Protein AF-0000000074437113 (afdb_homodimer)

Nearest PDB structures (foldseek):
  7xzj-assembly1_7  TM=3.019E-01  e=2.512E+00  Chlamydomonas reinhardtii
  8kg6-assembly1_K  TM=2.712E-01  e=3.280E+00  Saccharomyces cerevisiae S288C
  6skl-assembly1_X  TM=2.547E-01  e=7.798E+00  Saccharomyces cerevisiae S288C
  7xzj-assembly1_7  TM=3.616E-01  e=2.749E+00  Chlamydomonas reinhardtii
  8kg6-assembly1_K  TM=2.781E-01  e=4.372E+00  Saccharomyces cerevisiae S288C

Sequence (178 aa):
MKKTKTLSVKYNDSDIPQIKIKKKSNLTFNLDNEKNIEIVGNRKGLKLLAKALLGVAGSERKDGFHIHL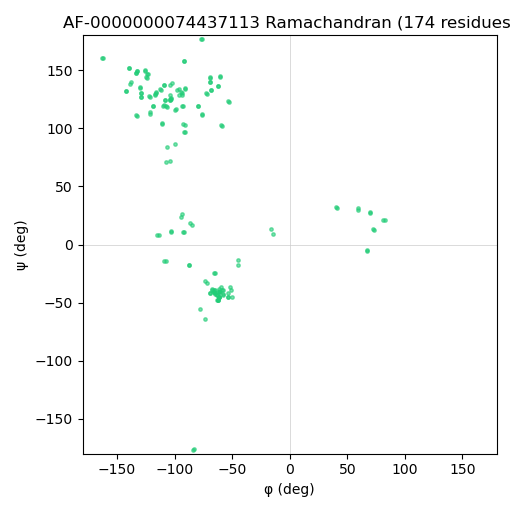DELYEINKENKTFQISKKEVMKKTKTLSVKYNDSDIPQIKIKKKSNLTFNLDNEKNIEIVGNRKGLKLLAKALLGVAGSERKDGFHIHLDELYEINKENKTFQISKKEV

InterPro domains:
  IPR029083 Immunity protein 32 [PF15566] (37-73)

Organism: NCBI:txid1349785

Secondary structure (DSSP, 8-state):
---EEEEEEEE-TTS-EE-PPPTT--EEEEEETTTEEEEEE-HHHHHHHHHHHHHHHH----S--EEEHHHH-TT-TT--EEEEEE---/---EEEEEEEE-TTS-EE-PPPTT--EEEEEETTTEEEEEE-HHHHHHHHHHHHHHHH----S--EEEGGGT-TT-TT--EEEEEE---

Structure (mmCIF, N/CA/C/O backbone):
data_AF-0000000074437113-model_v1
#
loop_
_entity.id
_entity.type
_entity.pdbx_description
1 polymer 'Uncharacterized protein'
#
loop_
_atom_site.group_PDB
_atom_site.id
_atom_site.type_symbol
_atom_site.label_atom_id
_atom_site.label_alt_id
_atom_site.label_comp_id
_atom_site.label_asym_id
_atom_site.label_entity_id
_atom_site.label_seq_id
_atom_site.pdbx_PDB_ins_code
_atom_site.Cartn_x
_atom_site.Cartn_y
_atom_site.Cartn_z
_atom_site.occupancy
_atom_site.B_iso_or_equiv
_atom_site.auth_seq_id
_atom_site.auth_comp_id
_atom_site.auth_asym_id
_atom_site.auth_atom_id
_atom_site.pdbx_PDB_model_num
ATOM 1 N N . MET A 1 1 ? -3.941 24.438 -8.18 1 48.47 1 MET A N 1
ATOM 2 C CA . MET A 1 1 ? -3.998 23.453 -9.258 1 48.47 1 MET A CA 1
ATOM 3 C C . MET A 1 1 ? -4.145 22.031 -8.703 1 48.47 1 MET A C 1
ATOM 5 O O . MET A 1 1 ? -3.635 21.734 -7.625 1 48.47 1 MET A O 1
ATOM 9 N N . LYS A 1 2 ? -5.207 21.281 -9.258 1 62.84 2 LYS A N 1
ATOM 10 C CA . LYS A 1 2 ? -5.621 19.984 -8.727 1 62.84 2 LYS A CA 1
ATOM 11 C C . LYS A 1 2 ? -4.473 18.984 -8.773 1 62.84 2 LYS A C 1
ATOM 13 O O . LYS A 1 2 ? -3.967 18.641 -9.844 1 62.84 2 LYS A O 1
ATOM 18 N N . LYS A 1 3 ? -3.807 18.703 -7.645 1 85.81 3 LYS A N 1
ATOM 19 C CA . LYS A 1 3 ? -2.631 17.844 -7.547 1 85.81 3 LYS A CA 1
ATOM 20 C C . LYS A 1 3 ? -3.02 16.359 -7.637 1 85.81 3 LYS A C 1
ATOM 22 O O . LYS A 1 3 ? -3.994 15.938 -7.012 1 85.81 3 LYS A O 1
ATOM 27 N N . THR A 1 4 ? -2.551 15.711 -8.844 1 93.62 4 THR A N 1
ATOM 28 C CA . THR A 1 4 ? -2.762 14.273 -8.969 1 93.62 4 THR A CA 1
ATOM 29 C C . THR A 1 4 ? -1.431 13.531 -8.938 1 93.62 4 THR A C 1
ATOM 31 O O . THR A 1 4 ? -0.451 13.969 -9.547 1 93.62 4 THR A O 1
ATOM 34 N N . LYS A 1 5 ? -1.346 12.477 -8.18 1 95.81 5 LYS A N 1
ATOM 35 C CA . LYS A 1 5 ? -0.207 11.57 -8.203 1 95.81 5 LYS A CA 1
ATOM 36 C C . LYS A 1 5 ? -0.587 10.227 -8.836 1 95.81 5 LYS A C 1
ATOM 38 O O . LYS A 1 5 ? -1.674 9.703 -8.586 1 95.81 5 LYS A O 1
ATOM 43 N N . THR A 1 6 ? 0.345 9.758 -9.688 1 96.94 6 THR A N 1
ATOM 44 C CA . THR A 1 6 ? 0.076 8.508 -10.391 1 96.94 6 THR A CA 1
ATOM 45 C C . THR A 1 6 ? 1.21 7.508 -10.172 1 96.94 6 THR A C 1
ATOM 47 O O . THR A 1 6 ? 2.35 7.902 -9.914 1 96.94 6 THR A O 1
ATOM 50 N N . LEU A 1 7 ? 0.742 6.25 -10.203 1 95.44 7 LEU A N 1
ATOM 51 C CA . LEU A 1 7 ? 1.682 5.137 -10.094 1 95.44 7 LEU A CA 1
ATOM 52 C C . LEU A 1 7 ? 1.326 4.031 -11.086 1 95.44 7 LEU A C 1
ATOM 54 O O . LEU A 1 7 ? 0.147 3.736 -11.297 1 95.44 7 LEU A O 1
ATOM 58 N N . SER A 1 8 ? 2.389 3.447 -11.688 1 96.56 8 SER A N 1
ATOM 59 C CA . SER A 1 8 ? 2.148 2.365 -12.641 1 96.56 8 SER A CA 1
ATOM 60 C C . SER A 1 8 ? 3.062 1.177 -12.367 1 96.56 8 SER A C 1
ATOM 62 O O . SER A 1 8 ? 4.176 1.345 -11.867 1 96.56 8 SER A O 1
ATOM 64 N N . VAL A 1 9 ? 2.514 0.032 -12.695 1 95.69 9 VAL A N 1
ATOM 65 C CA . VAL A 1 9 ? 3.293 -1.198 -12.594 1 95.69 9 VAL A CA 1
ATOM 66 C C . VAL A 1 9 ? 3.197 -1.979 -13.898 1 95.69 9 VAL A C 1
ATOM 68 O O . VAL A 1 9 ? 2.102 -2.191 -14.422 1 95.69 9 VAL A O 1
ATOM 71 N N . LYS A 1 10 ? 4.324 -2.279 -14.383 1 95.44 10 LYS A N 1
ATOM 72 C CA . LYS A 1 10 ? 4.379 -3.143 -15.562 1 95.44 10 LYS A CA 1
ATOM 73 C C . LYS A 1 10 ? 4.496 -4.609 -15.164 1 95.44 10 LYS A C 1
ATOM 75 O O . LYS A 1 10 ? 4.906 -4.926 -14.047 1 95.44 10 LYS A O 1
ATOM 80 N N . TYR A 1 11 ? 4.098 -5.484 -16.078 1 94.06 11 TYR A N 1
ATOM 81 C CA . TYR A 1 11 ? 4.191 -6.926 -15.852 1 94.06 11 TYR A CA 1
ATOM 82 C C . TYR A 1 11 ? 5.004 -7.598 -16.953 1 94.06 11 TYR A C 1
ATOM 84 O O . TYR A 1 11 ? 5.004 -7.141 -18.094 1 94.06 11 TYR A O 1
ATOM 92 N N . ASN A 1 12 ? 5.699 -8.633 -16.531 1 92.69 12 ASN A N 1
ATOM 93 C CA . ASN A 1 12 ? 6.367 -9.422 -17.562 1 92.69 12 ASN A CA 1
ATOM 94 C C . ASN A 1 12 ? 5.418 -10.438 -18.188 1 92.69 12 ASN A C 1
ATOM 96 O O . ASN A 1 12 ? 4.223 -10.445 -17.891 1 92.69 12 ASN A O 1
ATOM 100 N N . ASP A 1 13 ? 5.93 -11.227 -19.031 1 92.94 13 ASP A N 1
ATOM 101 C CA . ASP A 1 13 ? 5.098 -12.133 -19.812 1 92.94 13 ASP A CA 1
ATOM 102 C C . ASP A 1 13 ? 4.434 -13.18 -18.922 1 92.94 13 ASP A C 1
ATOM 104 O O . ASP A 1 13 ? 3.414 -13.766 -19.297 1 92.94 13 ASP A O 1
ATOM 108 N N . SER A 1 14 ? 5.008 -13.484 -17.766 1 91.06 14 SER A N 1
ATOM 109 C CA . SER A 1 14 ? 4.457 -14.461 -16.828 1 91.06 14 SER A CA 1
ATOM 110 C C . SER A 1 14 ? 3.543 -13.797 -15.805 1 91.06 14 SER A C 1
ATOM 112 O O . SER A 1 14 ? 3.211 -14.398 -14.773 1 91.06 14 SER A O 1
ATOM 114 N N . ASP A 1 15 ? 3.18 -12.492 -16.031 1 92.31 15 ASP A N 1
ATOM 115 C CA . ASP A 1 15 ? 2.252 -11.734 -15.195 1 92.31 15 ASP A CA 1
ATOM 116 C C . ASP A 1 15 ? 2.857 -11.43 -13.828 1 92.31 15 ASP A C 1
ATOM 118 O O . ASP A 1 15 ? 2.145 -11.383 -12.828 1 92.31 15 ASP A O 1
ATOM 122 N N . ILE A 1 16 ? 4.211 -11.352 -13.836 1 89.5 16 ILE A N 1
ATOM 123 C CA . ILE A 1 16 ? 4.918 -10.938 -12.633 1 89.5 16 ILE A CA 1
ATOM 124 C C . ILE A 1 16 ? 5.168 -9.43 -12.68 1 89.5 16 ILE A C 1
ATOM 126 O O . ILE A 1 16 ? 5.785 -8.922 -13.617 1 89.5 16 ILE A O 1
ATOM 130 N N . PRO A 1 17 ? 4.617 -8.727 -11.688 1 90.75 17 PRO A N 1
ATOM 131 C CA . PRO A 1 17 ? 4.824 -7.277 -11.695 1 90.75 17 PRO A CA 1
ATOM 132 C C . PRO A 1 17 ? 6.297 -6.891 -11.578 1 90.75 17 PRO A C 1
ATOM 134 O O . PRO A 1 17 ? 7.035 -7.496 -10.805 1 90.75 17 PRO A O 1
ATOM 137 N N . GLN A 1 18 ? 6.684 -5.953 -12.352 1 90.06 18 GLN A N 1
ATOM 138 C CA . GLN A 1 18 ? 8.047 -5.438 -12.328 1 90.06 18 GLN A CA 1
ATOM 139 C C . GLN A 1 18 ? 8.172 -4.246 -11.383 1 90.06 18 GLN A C 1
ATOM 141 O O . GLN A 1 18 ? 7.793 -3.127 -11.727 1 90.06 18 GLN A O 1
ATOM 146 N N . ILE A 1 19 ? 8.633 -4.582 -10.156 1 87.5 19 ILE A N 1
ATOM 147 C CA . ILE A 1 19 ? 8.789 -3.555 -9.133 1 87.5 19 ILE A CA 1
ATOM 148 C C . ILE A 1 19 ? 10.273 -3.299 -8.883 1 87.5 19 ILE A C 1
ATOM 150 O O . ILE A 1 19 ? 11.016 -4.219 -8.539 1 87.5 19 ILE A O 1
ATOM 154 N N . LYS A 1 20 ? 10.648 -2.131 -9.109 1 80 20 LYS A N 1
ATOM 155 C CA . LYS A 1 20 ? 12.047 -1.76 -8.906 1 80 20 LYS A CA 1
ATOM 156 C C . LYS A 1 20 ? 12.25 -1.136 -7.531 1 80 20 LYS A C 1
ATOM 158 O O . LYS A 1 20 ? 11.516 -0.233 -7.133 1 80 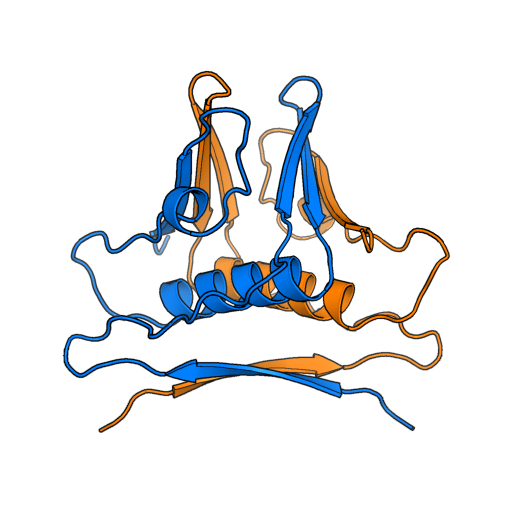20 LYS A O 1
ATOM 163 N N . ILE A 1 21 ? 13.172 -1.659 -6.91 1 75.44 21 ILE A N 1
ATOM 164 C CA . ILE A 1 21 ? 13.531 -1.098 -5.613 1 75.44 21 ILE A CA 1
ATOM 165 C C . ILE A 1 21 ? 14.219 0.252 -5.805 1 75.44 21 ILE A C 1
ATOM 167 O O . ILE A 1 21 ? 15.078 0.401 -6.676 1 75.44 21 ILE A O 1
ATOM 171 N N . LYS A 1 22 ? 13.695 1.165 -5.062 1 77.56 22 LYS A N 1
ATOM 172 C CA . LYS A 1 22 ? 14.328 2.479 -5.094 1 77.56 22 LYS A CA 1
ATOM 173 C C . LYS A 1 22 ? 15.305 2.645 -3.934 1 77.56 22 LYS A C 1
ATOM 175 O O . LYS A 1 22 ? 14.992 2.285 -2.795 1 77.56 22 LYS A O 1
ATOM 180 N N . LYS A 1 23 ? 16.453 3.148 -4.289 1 79.69 23 LYS A N 1
ATOM 181 C CA . LYS A 1 23 ? 17.438 3.408 -3.246 1 79.69 23 LYS A CA 1
ATOM 182 C C . LYS A 1 23 ? 16.906 4.406 -2.221 1 79.69 23 LYS A C 1
ATOM 184 O O . LYS A 1 23 ? 16.094 5.273 -2.553 1 79.69 23 LYS A O 1
ATOM 189 N N . LYS A 1 24 ? 17.234 4.27 -0.973 1 83.25 24 LYS A N 1
ATOM 190 C CA . LYS A 1 24 ? 16.906 5.168 0.13 1 83.25 24 LYS A CA 1
ATOM 191 C C . LYS A 1 24 ? 15.438 5.074 0.509 1 83.25 24 LYS A C 1
ATOM 193 O O . LYS A 1 24 ? 14.883 5.996 1.112 1 83.25 24 LYS A O 1
ATOM 198 N N . SER A 1 25 ? 14.797 4 -0.031 1 86.19 25 SER A N 1
ATOM 199 C CA . SER A 1 25 ? 13.445 3.725 0.447 1 86.19 25 SER A CA 1
ATOM 200 C C . SER A 1 25 ? 13.461 3.256 1.898 1 86.19 25 SER A C 1
ATOM 202 O O . SER A 1 25 ? 14.297 2.443 2.285 1 86.19 25 SER A O 1
ATOM 204 N N . ASN A 1 26 ? 12.57 3.873 2.609 1 83.38 26 ASN A N 1
ATOM 205 C CA . ASN A 1 26 ? 12.43 3.477 4.008 1 83.38 26 ASN A CA 1
ATOM 206 C C . ASN A 1 26 ? 10.977 3.18 4.363 1 83.38 26 ASN A C 1
ATOM 208 O O . ASN A 1 26 ? 10.078 3.943 4.004 1 83.38 26 ASN A O 1
ATOM 212 N N . LEU A 1 27 ? 10.734 2.027 4.992 1 84.94 27 LEU A N 1
ATOM 213 C CA . LEU A 1 27 ? 9.422 1.588 5.457 1 84.94 27 LEU A CA 1
ATOM 214 C C . LEU A 1 27 ? 9.531 0.863 6.793 1 84.94 27 LEU A C 1
ATOM 216 O O . LEU A 1 27 ? 10.406 0.009 6.969 1 84.94 27 LEU A O 1
ATOM 220 N N . THR A 1 28 ? 8.68 1.254 7.68 1 80.56 28 THR A N 1
ATOM 221 C CA . THR A 1 28 ? 8.617 0.59 8.977 1 80.56 28 THR A CA 1
ATOM 222 C C . THR A 1 28 ? 7.184 0.213 9.328 1 80.56 28 THR A C 1
ATOM 224 O O . THR A 1 28 ? 6.254 0.986 9.078 1 80.56 28 THR A O 1
ATOM 227 N N . PHE A 1 29 ? 7.043 -0.961 9.789 1 79.12 29 PHE A N 1
ATOM 228 C CA . PHE A 1 29 ? 5.758 -1.42 10.312 1 79.12 29 PHE A CA 1
ATOM 229 C C . PHE A 1 29 ? 5.789 -1.498 11.836 1 79.12 29 PHE A C 1
ATOM 231 O O . PHE A 1 29 ? 6.625 -2.201 12.406 1 79.12 29 PHE A O 1
ATOM 238 N N . ASN A 1 30 ? 4.941 -0.715 12.391 1 76.19 30 ASN A N 1
ATOM 239 C CA . ASN A 1 30 ? 4.848 -0.711 13.852 1 76.19 30 ASN A CA 1
ATOM 240 C C . ASN A 1 30 ? 3.561 -1.376 14.328 1 76.19 30 ASN A C 1
ATOM 242 O O . ASN A 1 30 ? 2.486 -1.131 13.781 1 76.19 30 ASN A O 1
ATOM 246 N N . LEU A 1 31 ? 3.779 -2.338 15.141 1 72 31 LEU A N 1
ATOM 247 C CA . LEU A 1 31 ? 2.641 -2.992 15.773 1 72 31 LEU A CA 1
ATOM 248 C C . LEU A 1 31 ? 2.594 -2.674 17.266 1 72 31 LEU A C 1
ATOM 250 O O . LEU A 1 31 ? 3.545 -2.965 18 1 72 31 LEU A O 1
ATOM 254 N N . ASP A 1 32 ? 1.634 -1.791 17.469 1 66.44 32 ASP A N 1
ATOM 255 C CA . ASP A 1 32 ? 1.422 -1.556 18.906 1 66.44 32 ASP A CA 1
ATOM 256 C C . ASP A 1 32 ? 0.315 -2.455 19.453 1 66.44 32 ASP A C 1
ATOM 258 O O . ASP A 1 32 ? -0.816 -2.422 18.953 1 66.44 32 ASP A O 1
ATOM 262 N N . ASN A 1 33 ? 0.575 -3.15 20.516 1 64.06 33 ASN A N 1
ATOM 263 C CA . ASN A 1 33 ? -0.298 -4.062 21.25 1 64.06 33 ASN A CA 1
ATOM 264 C C . ASN A 1 33 ? -1.132 -4.922 20.312 1 64.06 33 ASN A C 1
ATOM 266 O O . ASN A 1 33 ? -2.27 -5.273 20.625 1 64.06 33 ASN A O 1
ATOM 270 N N . GLU A 1 34 ? -0.733 -5.27 19.234 1 58.25 34 GLU A N 1
ATOM 271 C CA . GLU A 1 34 ? -1.341 -6.156 18.25 1 58.25 34 GLU A CA 1
ATOM 272 C C . GLU A 1 34 ? -2.6 -5.531 17.656 1 58.25 34 GLU A C 1
ATOM 274 O O . GLU A 1 34 ? -3.197 -6.09 16.734 1 58.25 34 GLU A O 1
ATOM 279 N N . LYS A 1 35 ? -3.07 -4.32 18.172 1 66.06 35 LYS A N 1
ATOM 280 C CA . LYS A 1 35 ? -4.34 -3.766 17.703 1 66.06 35 LYS A CA 1
ATOM 281 C C . LYS A 1 35 ? -4.113 -2.545 16.812 1 66.06 35 LYS A C 1
ATOM 283 O O . LYS A 1 35 ? -5.02 -2.119 16.094 1 66.06 35 LYS A O 1
ATOM 288 N N . ASN A 1 36 ? -2.854 -2.092 16.922 1 73.19 36 ASN A N 1
ATOM 289 C CA . ASN A 1 36 ? -2.549 -0.913 16.125 1 73.19 36 ASN A CA 1
ATOM 290 C C . ASN A 1 36 ? -1.4 -1.177 15.156 1 73.19 36 ASN A C 1
ATOM 292 O O . ASN A 1 36 ? -0.288 -1.502 15.578 1 73.19 36 ASN A O 1
ATOM 296 N N . ILE A 1 37 ? -1.745 -1.148 13.891 1 76.44 37 ILE A N 1
ATOM 297 C CA . ILE A 1 37 ? -0.731 -1.313 12.852 1 76.44 37 ILE A CA 1
ATOM 298 C C . ILE A 1 37 ? -0.426 0.038 12.211 1 76.44 37 ILE A C 1
ATOM 300 O O . ILE A 1 37 ? -1.339 0.756 11.797 1 76.44 37 ILE A O 1
ATOM 304 N N . GLU A 1 38 ? 0.8 0.349 12.258 1 82.38 38 GLU A N 1
ATOM 305 C CA . GLU A 1 38 ? 1.22 1.583 11.602 1 82.38 38 GLU A CA 1
ATOM 306 C C . GLU A 1 38 ? 2.285 1.309 10.547 1 82.38 38 GLU A C 1
ATOM 308 O O . GLU A 1 38 ? 3.279 0.631 10.82 1 82.38 38 GLU A O 1
ATOM 313 N N . ILE A 1 39 ? 1.998 1.818 9.352 1 84.56 39 ILE A N 1
ATOM 314 C CA . ILE A 1 39 ? 3.023 1.849 8.32 1 84.56 39 ILE A CA 1
ATOM 315 C C . ILE A 1 39 ? 3.656 3.236 8.258 1 84.56 39 ILE A C 1
ATOM 317 O O . ILE A 1 39 ? 2.961 4.234 8.047 1 84.56 39 ILE A O 1
ATOM 321 N N . VAL A 1 40 ? 4.953 3.246 8.562 1 85.75 40 VAL A N 1
ATOM 322 C CA . VAL A 1 40 ? 5.695 4.504 8.5 1 85.75 40 VAL A CA 1
ATOM 323 C C . VAL A 1 40 ? 6.777 4.41 7.426 1 85.75 40 VAL A C 1
ATOM 325 O O . VAL A 1 40 ? 7.504 3.414 7.355 1 85.75 40 VAL A O 1
ATOM 328 N N . GLY A 1 41 ? 6.824 5.41 6.57 1 88.44 41 GLY A N 1
ATOM 329 C CA . GLY A 1 41 ? 7.859 5.406 5.543 1 88.44 41 GLY A CA 1
ATOM 330 C C . GLY A 1 41 ? 8.078 6.766 4.914 1 88.44 41 GLY A C 1
ATOM 331 O O . GLY A 1 41 ? 7.27 7.68 5.098 1 88.44 41 GLY A O 1
ATOM 332 N N . ASN A 1 42 ? 9.297 6.902 4.27 1 89.62 42 ASN A N 1
ATOM 333 C CA . ASN A 1 42 ? 9.469 8.094 3.449 1 89.62 42 ASN A CA 1
ATOM 334 C C . ASN A 1 42 ? 8.734 7.973 2.117 1 89.62 42 ASN A C 1
ATOM 336 O O . ASN A 1 42 ? 8.125 6.941 1.836 1 89.62 42 ASN A O 1
ATOM 340 N N . ARG A 1 43 ? 8.797 9.016 1.379 1 92.75 43 ARG A N 1
ATOM 341 C CA . ARG A 1 43 ? 8.07 9.078 0.117 1 92.75 43 ARG A CA 1
ATOM 342 C C . ARG A 1 43 ? 8.406 7.883 -0.77 1 92.75 43 ARG A C 1
ATOM 344 O O . ARG A 1 43 ? 7.508 7.227 -1.301 1 92.75 43 ARG A O 1
ATOM 351 N N . LYS A 1 44 ? 9.672 7.59 -0.858 1 89.69 44 LYS A N 1
ATOM 352 C CA . LYS A 1 44 ? 10.133 6.512 -1.727 1 89.69 44 LYS A CA 1
ATOM 353 C C . LYS A 1 44 ? 9.625 5.156 -1.235 1 89.69 44 LYS A C 1
ATOM 355 O O . LYS A 1 44 ? 9.18 4.328 -2.031 1 89.69 44 LYS A O 1
ATOM 360 N N . GLY A 1 45 ? 9.656 4.969 0.062 1 89.56 45 GLY A N 1
ATOM 361 C CA . GLY A 1 45 ? 9.211 3.705 0.629 1 89.56 45 GLY A CA 1
ATOM 362 C C . GLY A 1 45 ? 7.715 3.488 0.505 1 89.56 45 GLY A C 1
ATOM 363 O O . GLY A 1 45 ? 7.266 2.389 0.168 1 89.56 45 GLY A O 1
ATOM 364 N N . LEU A 1 46 ? 6.988 4.504 0.742 1 91.44 46 LEU A N 1
ATOM 365 C CA . LEU A 1 46 ? 5.535 4.41 0.641 1 91.44 46 LEU A CA 1
ATOM 366 C C . LEU A 1 46 ? 5.105 4.148 -0.799 1 91.44 46 LEU A C 1
ATOM 368 O O . LEU A 1 46 ? 4.207 3.344 -1.048 1 91.44 46 LEU A O 1
ATOM 372 N N . LYS A 1 47 ? 5.758 4.762 -1.732 1 93 47 LYS A N 1
ATOM 373 C CA . LYS A 1 47 ? 5.445 4.547 -3.143 1 93 47 LYS A CA 1
ATOM 374 C C . LYS A 1 47 ? 5.805 3.131 -3.576 1 93 47 LYS A C 1
ATOM 376 O O . LYS A 1 47 ? 5.098 2.521 -4.379 1 93 47 LYS A O 1
ATOM 381 N N . LEU A 1 48 ? 6.863 2.756 -3.057 1 90.44 48 LEU A N 1
ATOM 382 C CA . LEU A 1 48 ? 7.289 1.401 -3.395 1 90.44 48 LEU A CA 1
ATOM 383 C C . LEU A 1 48 ? 6.262 0.378 -2.914 1 90.44 48 LEU A C 1
ATOM 385 O O . LEU A 1 48 ? 5.902 -0.539 -3.656 1 90.44 48 LEU A O 1
ATOM 389 N N . LEU A 1 49 ? 5.82 0.488 -1.687 1 90.25 49 LEU A N 1
ATOM 390 C CA . LEU A 1 49 ? 4.805 -0.421 -1.171 1 90.25 49 LEU A CA 1
ATOM 391 C C . LEU A 1 49 ? 3.512 -0.301 -1.972 1 90.25 49 LEU A C 1
ATOM 393 O O . LEU A 1 49 ? 2.865 -1.308 -2.268 1 90.25 49 LEU A O 1
ATOM 397 N N . ALA A 1 50 ? 3.178 0.86 -2.289 1 93.69 50 ALA A N 1
ATOM 398 C CA . ALA A 1 50 ? 1.989 1.07 -3.111 1 93.69 50 ALA A CA 1
ATOM 399 C C . ALA A 1 50 ? 2.105 0.329 -4.441 1 93.69 50 ALA A C 1
ATOM 401 O O . ALA A 1 50 ? 1.152 -0.314 -4.887 1 93.69 50 ALA A O 1
ATOM 402 N N . LYS A 1 51 ? 3.232 0.41 -5.008 1 92.94 51 LYS A N 1
ATOM 403 C CA . LYS A 1 51 ? 3.467 -0.269 -6.281 1 92.94 51 LYS A CA 1
ATOM 404 C C . LYS A 1 51 ? 3.348 -1.782 -6.125 1 92.94 51 LYS A C 1
ATOM 406 O O . LYS A 1 51 ? 2.76 -2.453 -6.977 1 92.94 51 LYS A O 1
ATOM 411 N N . ALA A 1 52 ? 3.912 -2.234 -5.09 1 91.56 52 ALA A N 1
ATOM 412 C CA . ALA A 1 52 ? 3.846 -3.672 -4.84 1 91.56 52 ALA A CA 1
ATOM 413 C C . ALA A 1 52 ? 2.402 -4.137 -4.672 1 91.56 52 ALA A C 1
ATOM 415 O O . ALA A 1 52 ? 1.997 -5.148 -5.25 1 91.56 52 ALA A O 1
ATOM 416 N N . LEU A 1 53 ? 1.683 -3.396 -3.92 1 93.06 53 LEU A N 1
ATOM 417 C CA . LEU A 1 53 ? 0.279 -3.719 -3.688 1 93.06 53 LEU A CA 1
ATOM 418 C C . LEU A 1 53 ? -0.508 -3.688 -4.992 1 93.06 53 LEU A C 1
ATOM 420 O O . LEU A 1 53 ? -1.299 -4.594 -5.27 1 93.06 53 LEU A O 1
ATOM 424 N N . LEU A 1 54 ? -0.304 -2.684 -5.793 1 95.69 54 LEU A N 1
ATOM 425 C CA . LEU A 1 54 ? -0.963 -2.572 -7.09 1 95.69 54 LEU A CA 1
ATOM 426 C C . LEU A 1 54 ? -0.596 -3.748 -7.992 1 95.69 54 LEU A C 1
ATOM 428 O O . LEU A 1 54 ? -1.451 -4.285 -8.695 1 95.69 54 LEU A O 1
ATOM 432 N N . GLY A 1 55 ? 0.626 -4.066 -7.91 1 94.25 55 GLY A N 1
ATOM 433 C CA . GLY A 1 55 ? 1.095 -5.188 -8.711 1 94.25 55 GLY A CA 1
ATOM 434 C C . GLY A 1 55 ? 0.429 -6.5 -8.352 1 94.25 55 GLY A C 1
ATOM 435 O O . GLY A 1 55 ? -0.006 -7.242 -9.234 1 94.25 55 GLY A O 1
ATOM 436 N N . VAL A 1 56 ? 0.388 -6.754 -7.102 1 93.62 56 VAL A N 1
ATOM 437 C CA . VAL A 1 56 ? -0.25 -7.988 -6.656 1 93.62 56 VAL A CA 1
ATOM 438 C C . VAL A 1 56 ? -1.739 -7.949 -6.988 1 93.62 56 VAL A C 1
ATOM 440 O O . VAL A 1 56 ? -2.303 -8.945 -7.457 1 93.62 56 VAL A O 1
ATOM 443 N N . ALA A 1 57 ? -2.344 -6.875 -6.777 1 94.38 57 ALA A N 1
ATOM 444 C CA . ALA A 1 57 ? -3.764 -6.703 -7.07 1 94.38 57 ALA A CA 1
ATOM 445 C C . ALA A 1 57 ? -4.059 -6.969 -8.547 1 94.38 57 ALA A C 1
ATOM 447 O O . ALA A 1 57 ? -5.082 -7.566 -8.883 1 94.38 57 ALA A O 1
ATOM 448 N N . GLY A 1 58 ? -3.207 -6.543 -9.391 1 94.44 58 GLY A N 1
ATOM 449 C CA . GLY A 1 58 ? -3.459 -6.574 -10.82 1 94.44 58 GLY A CA 1
ATOM 450 C C . GLY A 1 58 ? -3.051 -7.887 -11.469 1 94.44 58 GLY A C 1
ATOM 451 O O . GLY A 1 58 ? -3.42 -8.164 -12.617 1 94.44 58 GLY A O 1
ATOM 452 N N . SER A 1 59 ? -2.252 -8.609 -10.766 1 93.19 59 SER A N 1
ATOM 453 C CA . SER A 1 59 ? -1.798 -9.875 -11.328 1 93.19 59 SER A CA 1
ATOM 454 C C . SER A 1 59 ? -2.939 -10.883 -11.414 1 93.19 59 SER A C 1
ATOM 456 O O . SER A 1 59 ? -3.773 -10.961 -10.508 1 93.19 59 SER A O 1
ATOM 458 N N . GLU A 1 60 ? -2.963 -11.656 -12.391 1 91.88 60 GLU A N 1
ATOM 459 C CA . GLU A 1 60 ? -3.965 -12.703 -12.562 1 91.88 60 GLU A CA 1
ATOM 460 C C . GLU A 1 60 ? -3.393 -14.078 -12.219 1 91.88 60 GLU A C 1
ATOM 462 O O . GLU A 1 60 ? -4.035 -15.102 -12.453 1 91.88 60 GLU A O 1
ATOM 467 N N . ARG A 1 61 ? -2.236 -14 -11.648 1 86.5 61 ARG A N 1
ATOM 468 C CA . ARG A 1 61 ? -1.597 -15.25 -11.25 1 86.5 61 ARG A CA 1
ATOM 469 C C . ARG A 1 61 ? -2.346 -15.906 -10.094 1 86.5 61 ARG A C 1
ATOM 471 O O . ARG A 1 61 ? -2.799 -15.219 -9.172 1 86.5 61 ARG A O 1
ATOM 478 N N . LYS A 1 62 ? -2.445 -17.188 -10.203 1 78.38 62 LYS A N 1
ATOM 479 C CA . LYS A 1 62 ? -3.148 -17.953 -9.18 1 78.38 62 LYS A CA 1
ATOM 480 C C . LYS A 1 62 ? -2.193 -18.875 -8.422 1 78.38 62 LYS A C 1
ATOM 482 O O . LYS A 1 62 ? -2.631 -19.734 -7.656 1 78.38 62 LYS A O 1
ATOM 487 N N . ASP A 1 63 ? -0.866 -18.719 -8.68 1 76.88 63 ASP A N 1
ATOM 488 C CA . ASP A 1 63 ? 0.103 -19.641 -8.086 1 76.88 63 ASP A CA 1
ATOM 489 C C . ASP A 1 63 ? 0.53 -19.172 -6.699 1 76.88 63 ASP A C 1
ATOM 491 O O . ASP A 1 63 ? 1.599 -19.547 -6.211 1 76.88 63 ASP A O 1
ATOM 495 N N . GLY A 1 64 ? -0.207 -18.328 -6.102 1 66.75 64 GLY A N 1
ATOM 496 C CA . GLY A 1 64 ? 0.15 -17.844 -4.777 1 66.75 64 GLY A CA 1
ATOM 497 C C . GLY A 1 64 ? 1.191 -16.75 -4.809 1 66.75 64 GLY A C 1
ATOM 498 O O . GLY A 1 64 ? 1.867 -16.484 -3.809 1 66.75 64 GLY A O 1
ATOM 499 N N . PHE A 1 65 ? 1.295 -16.125 -5.902 1 68 65 PHE A N 1
ATOM 500 C CA . PHE A 1 65 ? 2.279 -15.055 -6.062 1 68 65 PHE A CA 1
ATOM 501 C C . PHE A 1 65 ? 2.139 -14.016 -4.953 1 68 65 PHE A C 1
ATOM 503 O O . PHE A 1 65 ? 1.023 -13.656 -4.566 1 68 65 PHE A O 1
ATOM 510 N N . HIS A 1 66 ? 3.256 -13.812 -4.234 1 74.62 66 HIS A N 1
ATOM 511 C CA . HIS A 1 66 ? 3.322 -12.812 -3.174 1 74.62 66 HIS A CA 1
ATOM 512 C C . HIS A 1 66 ? 4.652 -12.07 -3.201 1 74.62 66 HIS A C 1
ATOM 514 O O . HIS A 1 66 ? 5.594 -12.5 -3.869 1 74.62 66 HIS A O 1
ATOM 520 N N . ILE A 1 67 ? 4.699 -10.906 -2.783 1 70.69 67 ILE A N 1
ATOM 521 C CA . ILE A 1 67 ? 5.926 -10.109 -2.727 1 70.69 67 ILE A CA 1
ATOM 522 C C . ILE A 1 67 ? 6.434 -10.047 -1.288 1 70.69 67 ILE A C 1
ATOM 524 O O . ILE A 1 67 ? 5.652 -9.82 -0.358 1 70.69 67 ILE A O 1
ATOM 528 N N . HIS A 1 68 ? 7.762 -10.453 -1.192 1 70.62 68 HIS A N 1
ATOM 529 C CA . HIS A 1 68 ? 8.469 -10.281 0.073 1 70.62 68 HIS A CA 1
ATOM 530 C C . HIS A 1 68 ? 9.188 -8.938 0.127 1 70.62 68 HIS A C 1
ATOM 532 O O . HIS A 1 68 ? 10.242 -8.766 -0.492 1 70.62 68 HIS A O 1
ATOM 538 N N . LEU A 1 69 ? 8.633 -7.953 0.844 1 63.19 69 LEU A N 1
ATOM 539 C CA . LEU A 1 69 ? 9.18 -6.602 0.902 1 63.19 69 LEU A CA 1
ATOM 540 C C . LEU A 1 69 ? 10.469 -6.574 1.716 1 63.19 69 LEU A C 1
ATOM 542 O O . LEU A 1 69 ? 11.336 -5.719 1.491 1 63.19 69 LEU A O 1
ATOM 546 N N . ASP A 1 70 ? 10.562 -7.453 2.773 1 60.72 70 ASP A N 1
ATOM 547 C CA . ASP A 1 70 ? 11.789 -7.484 3.568 1 60.72 70 ASP A CA 1
ATOM 548 C C . ASP A 1 70 ? 13.016 -7.676 2.68 1 60.72 70 ASP A C 1
ATOM 550 O O . ASP A 1 70 ? 14.117 -7.258 3.035 1 60.72 70 ASP A O 1
ATOM 554 N N . GLU A 1 71 ? 12.836 -8.531 1.77 1 57.81 71 GLU A N 1
ATOM 555 C CA . GLU A 1 71 ? 13.961 -8.672 0.847 1 57.81 71 GLU A CA 1
ATOM 556 C C . GLU A 1 71 ? 14.258 -7.355 0.136 1 57.81 71 GLU A C 1
ATOM 558 O O . GLU A 1 71 ? 15.383 -7.125 -0.306 1 57.81 71 GLU A O 1
ATOM 563 N N . LEU A 1 72 ? 13.32 -6.836 -0.071 1 49.94 72 LEU A N 1
ATOM 564 C CA . LEU A 1 72 ? 13.531 -5.574 -0.771 1 49.94 72 LEU A CA 1
ATOM 565 C C . LEU A 1 72 ? 13.992 -4.488 0.195 1 49.94 72 LEU A C 1
ATOM 567 O O . LEU A 1 72 ? 14.867 -3.68 -0.145 1 49.94 72 LEU A O 1
ATOM 571 N N . TYR A 1 73 ? 13.227 -4.285 1.2 1 48.81 73 TYR A N 1
ATOM 572 C CA . TYR A 1 73 ? 13.438 -3.033 1.915 1 48.81 73 TYR A CA 1
ATOM 573 C C . TYR A 1 73 ? 14.117 -3.281 3.256 1 48.81 73 TYR A C 1
ATOM 575 O O . TYR A 1 73 ? 13.852 -4.285 3.92 1 48.81 73 TYR A O 1
ATOM 583 N N . GLU A 1 74 ? 15.461 -3.383 3.156 1 50.56 74 GLU A N 1
ATOM 584 C CA . GLU A 1 74 ? 16.047 -3.299 4.488 1 50.56 74 GLU A CA 1
ATOM 585 C C . GLU A 1 74 ? 15.047 -2.773 5.508 1 50.56 74 GLU A C 1
ATOM 587 O O . GLU A 1 74 ? 15.398 -1.983 6.387 1 50.56 74 GLU A O 1
ATOM 592 N N . ILE A 1 75 ? 13.891 -2.695 5.02 1 47.47 75 ILE A N 1
ATOM 593 C CA . ILE A 1 75 ? 12.828 -2.082 5.812 1 47.47 75 ILE A CA 1
ATOM 594 C C . ILE A 1 75 ? 12.781 -2.734 7.195 1 47.47 75 ILE A C 1
ATOM 596 O O . ILE A 1 75 ? 12.32 -2.119 8.156 1 47.47 75 ILE A O 1
ATOM 600 N N . ASN A 1 76 ? 13.039 -4.051 7.199 1 49.91 76 ASN A N 1
ATOM 601 C CA . ASN A 1 76 ? 12.875 -4.691 8.5 1 49.91 76 ASN A CA 1
ATOM 602 C C . ASN A 1 76 ? 14.219 -5.055 9.125 1 49.91 76 ASN A C 1
ATOM 604 O O . ASN A 1 76 ? 14.898 -5.969 8.656 1 49.91 76 ASN A O 1
ATOM 608 N N . LYS A 1 77 ? 14.812 -3.957 9.5 1 50.25 77 LYS A N 1
ATOM 609 C CA . LYS A 1 77 ? 15.953 -4.277 10.367 1 50.25 77 LYS A CA 1
ATOM 610 C C . LYS A 1 77 ? 15.57 -5.332 11.398 1 50.25 77 LYS A C 1
ATOM 612 O O . LYS A 1 77 ? 16.438 -5.855 12.109 1 50.25 77 LYS A O 1
ATOM 617 N N . GLU A 1 78 ? 14.359 -5.457 11.547 1 52.47 78 GLU A N 1
ATOM 618 C CA . GLU A 1 78 ? 13.969 -6.258 12.703 1 52.47 78 GLU A CA 1
ATOM 619 C C . GLU A 1 78 ? 13.75 -7.715 12.312 1 52.47 78 GLU A C 1
ATOM 621 O O . GLU A 1 78 ? 13.148 -8.484 13.07 1 52.47 78 GLU A O 1
ATOM 626 N N . ASN A 1 79 ? 14.484 -8.148 11.18 1 59.09 79 ASN A N 1
ATOM 627 C CA . ASN A 1 79 ? 14.312 -9.562 10.852 1 59.09 79 ASN A CA 1
ATOM 628 C C . ASN A 1 79 ? 12.852 -9.898 10.578 1 59.09 79 ASN A C 1
ATOM 630 O O . ASN A 1 79 ? 12.336 -10.898 11.086 1 59.09 79 ASN A O 1
ATOM 634 N N . LYS A 1 80 ? 12.117 -8.992 10.094 1 63.19 80 LYS A N 1
ATOM 635 C CA . LYS A 1 80 ? 10.719 -9.297 9.82 1 63.19 80 LYS A CA 1
ATOM 636 C C . LYS A 1 80 ? 10.477 -9.508 8.328 1 63.19 80 LYS A C 1
ATOM 638 O O . LYS A 1 80 ? 11.203 -8.969 7.496 1 63.19 80 LYS A O 1
ATOM 643 N N . THR A 1 81 ? 9.656 -10.586 8.109 1 70.44 81 THR A N 1
ATOM 644 C CA . THR A 1 81 ? 9.227 -10.82 6.738 1 70.44 81 THR A CA 1
ATOM 645 C C . THR A 1 81 ? 7.906 -10.109 6.449 1 70.44 81 THR A C 1
ATOM 647 O O . THR A 1 81 ? 7.039 -10.031 7.32 1 70.44 81 THR A O 1
ATOM 650 N N . PHE A 1 82 ? 7.824 -9.422 5.297 1 75.31 82 PHE A N 1
ATOM 651 C CA . PHE A 1 82 ? 6.609 -8.742 4.859 1 75.31 82 PHE A CA 1
ATOM 652 C C . PHE A 1 82 ? 6.117 -9.312 3.535 1 75.31 82 PHE A C 1
ATOM 654 O O . PHE A 1 82 ? 6.844 -9.305 2.539 1 75.31 82 PHE A O 1
ATOM 661 N N . GLN A 1 83 ? 4.902 -9.844 3.629 1 85 83 GLN A N 1
ATOM 662 C CA . GLN A 1 83 ? 4.348 -10.477 2.436 1 85 83 GLN A CA 1
ATOM 663 C C . GLN A 1 83 ? 2.994 -9.867 2.07 1 85 83 GLN A C 1
ATOM 665 O O . GLN A 1 83 ? 2.201 -9.531 2.951 1 85 83 GLN A O 1
ATOM 670 N N . ILE A 1 84 ? 2.727 -9.742 0.739 1 89.38 84 ILE A N 1
ATOM 671 C CA . ILE A 1 84 ? 1.434 -9.312 0.211 1 89.38 84 ILE A CA 1
ATOM 672 C C . ILE A 1 84 ? 0.825 -10.438 -0.623 1 89.38 84 ILE A C 1
ATOM 674 O O . ILE A 1 84 ? 1.497 -11.023 -1.477 1 89.38 84 ILE A O 1
ATOM 678 N N . SER A 1 85 ? -0.388 -10.781 -0.351 1 89.56 85 SER A N 1
ATOM 679 C CA . SER A 1 85 ? -1.082 -11.82 -1.109 1 89.56 85 SER A CA 1
ATOM 680 C C . SER A 1 85 ? -2.492 -11.375 -1.486 1 89.56 85 SER A C 1
ATOM 682 O O . SER A 1 85 ? -3.143 -10.648 -0.734 1 89.56 85 SER A O 1
ATOM 684 N N . LYS A 1 86 ? -2.877 -11.859 -2.605 1 91.69 86 LYS A N 1
ATOM 685 C CA . LYS A 1 86 ? -4.223 -11.594 -3.096 1 91.69 86 LYS A CA 1
ATOM 686 C C . LYS A 1 86 ? -5.133 -12.797 -2.898 1 91.69 86 LYS A C 1
ATOM 688 O O . LYS A 1 86 ? -4.773 -13.922 -3.262 1 91.69 86 LYS A O 1
ATOM 693 N N . LYS A 1 87 ? -6.219 -12.555 -2.238 1 87.5 87 LYS A N 1
ATOM 694 C CA . LYS A 1 87 ? -7.246 -13.57 -2.043 1 87.5 87 LYS A CA 1
ATOM 695 C C . LYS A 1 87 ? -8.633 -13.023 -2.35 1 87.5 87 LYS A C 1
ATOM 697 O O . LYS A 1 87 ? -9.141 -12.156 -1.628 1 87.5 87 LYS A O 1
ATOM 702 N N . GLU A 1 88 ? -9.258 -13.523 -3.486 1 87.44 88 GLU A N 1
ATOM 703 C CA . GLU A 1 88 ? -10.594 -13.078 -3.854 1 87.44 88 GLU A CA 1
ATOM 704 C C . GLU A 1 88 ? -11.656 -13.789 -3.025 1 87.44 88 GLU A C 1
ATOM 706 O O . GLU A 1 88 ? -11.531 -14.984 -2.732 1 87.44 88 GLU A O 1
ATOM 711 N N . VAL A 1 89 ? -12.445 -12.93 -2.256 1 69.62 89 VAL A N 1
ATOM 712 C CA . VAL A 1 89 ? -13.539 -13.531 -1.504 1 69.62 89 VAL A CA 1
ATOM 713 C C . VAL A 1 89 ? -14.781 -13.633 -2.387 1 69.62 89 VAL A C 1
ATOM 715 O O . VAL A 1 89 ? -14.969 -12.828 -3.301 1 69.62 89 VAL A O 1
ATOM 718 N N . MET B 1 1 ? 0.733 -9.094 -24.734 1 48.5 1 MET B N 1
ATOM 719 C CA . MET B 1 1 ? 0.688 -7.637 -24.656 1 48.5 1 MET B CA 1
ATOM 720 C C . MET B 1 1 ? 1.062 -7.156 -23.25 1 48.5 1 MET B C 1
ATOM 722 O O . MET B 1 1 ? 0.768 -7.828 -22.266 1 48.5 1 MET B O 1
ATOM 726 N N . LYS B 1 2 ? 2.066 -6.164 -23.219 1 62.84 2 LYS B N 1
ATOM 727 C CA . LYS B 1 2 ? 2.688 -5.711 -21.969 1 62.84 2 LYS B CA 1
ATOM 728 C C . LYS B 1 2 ? 1.646 -5.148 -21.016 1 62.84 2 LYS B C 1
ATOM 730 O O . LYS B 1 2 ? 0.989 -4.152 -21.312 1 62.84 2 LYS B O 1
ATOM 735 N N . LYS B 1 3 ? 1.217 -5.883 -19.984 1 85.62 3 LYS B N 1
ATOM 736 C CA . LYS B 1 3 ? 0.159 -5.52 -19.047 1 85.62 3 LYS B CA 1
ATOM 737 C C . LYS B 1 3 ? 0.652 -4.488 -18.031 1 85.62 3 LYS B C 1
ATOM 739 O O . LYS B 1 3 ? 1.754 -4.617 -17.5 1 85.62 3 LYS B O 1
ATOM 744 N N . THR B 1 4 ? 0.042 -3.191 -18.188 1 93.56 4 THR B N 1
ATOM 745 C CA . THR B 1 4 ? 0.35 -2.172 -17.203 1 93.56 4 THR B CA 1
ATOM 746 C C . THR B 1 4 ? -0.885 -1.839 -16.359 1 93.56 4 THR B C 1
ATOM 748 O O . THR B 1 4 ? -1.992 -1.739 -16.906 1 93.56 4 THR B O 1
ATOM 751 N N . LYS B 1 5 ? -0.74 -1.773 -15.07 1 95.75 5 LYS B N 1
ATOM 752 C CA . LYS B 1 5 ? -1.782 -1.277 -14.18 1 95.75 5 LYS B CA 1
ATOM 753 C C . LYS B 1 5 ? -1.407 0.084 -13.602 1 95.75 5 LYS B C 1
ATOM 755 O O . LYS B 1 5 ? -0.251 0.313 -13.234 1 95.75 5 LYS B O 1
ATOM 760 N N . THR B 1 6 ? -2.436 0.962 -13.586 1 97 6 THR B N 1
ATOM 761 C CA . THR B 1 6 ? -2.193 2.314 -13.094 1 97 6 THR B CA 1
ATOM 762 C C . THR B 1 6 ? -3.172 2.67 -11.984 1 97 6 THR B C 1
ATOM 764 O O . THR B 1 6 ? -4.273 2.117 -11.914 1 97 6 THR B O 1
ATOM 767 N N . LEU B 1 7 ? -2.621 3.533 -11.133 1 95.5 7 LEU B N 1
ATOM 768 C CA . LEU B 1 7 ? -3.414 4.066 -10.023 1 95.5 7 LEU B CA 1
ATOM 769 C C . LEU B 1 7 ? -3.152 5.555 -9.836 1 95.5 7 LEU B C 1
ATOM 771 O O . LEU B 1 7 ? -2.008 6.004 -9.93 1 95.5 7 LEU B O 1
ATOM 775 N N . SER B 1 8 ? -4.258 6.301 -9.578 1 96.56 8 SER B N 1
ATOM 776 C CA . SER B 1 8 ? -4.098 7.738 -9.367 1 96.56 8 SER B CA 1
ATOM 777 C C . SER B 1 8 ? -4.852 8.203 -8.125 1 96.56 8 SER B C 1
ATOM 779 O O . SER B 1 8 ? -5.863 7.605 -7.746 1 96.56 8 SER B O 1
ATOM 781 N N . VAL B 1 9 ? -4.273 9.227 -7.539 1 95.69 9 VAL B N 1
ATOM 782 C CA . VAL B 1 9 ? -4.918 9.859 -6.391 1 95.69 9 VAL B CA 1
ATOM 783 C C . VAL B 1 9 ? -4.988 11.367 -6.602 1 95.69 9 VAL B C 1
ATOM 785 O O . VAL B 1 9 ? -3.984 12 -6.945 1 95.69 9 VAL B O 1
ATOM 788 N N . LYS B 1 10 ? -6.145 11.844 -6.465 1 95.5 10 LYS B N 1
ATOM 789 C CA . LYS B 1 10 ? -6.328 13.297 -6.504 1 95.5 10 LYS B CA 1
ATOM 790 C C . LYS B 1 10 ? -6.254 13.898 -5.105 1 95.5 10 LYS B C 1
ATOM 792 O O . LYS B 1 10 ? -6.438 13.195 -4.109 1 95.5 10 LYS B O 1
ATOM 797 N N . TYR B 1 11 ? -5.949 15.18 -5.047 1 94.38 11 TYR B N 1
ATOM 798 C CA . TYR B 1 11 ? -5.879 15.906 -3.781 1 94.38 11 TYR B CA 1
ATOM 799 C C . TYR B 1 11 ? -6.812 17.109 -3.789 1 94.38 11 TYR B C 1
ATOM 801 O O . TYR B 1 11 ? -7.055 17.703 -4.836 1 94.38 11 TYR B O 1
ATOM 809 N N . ASN B 1 12 ? -7.32 17.375 -2.607 1 92.94 12 ASN B N 1
ATOM 810 C CA . ASN B 1 12 ? -8.094 18.609 -2.502 1 92.94 12 ASN B CA 1
ATOM 811 C C . ASN B 1 12 ? -7.188 19.812 -2.27 1 92.94 12 ASN B C 1
ATOM 813 O O . ASN B 1 12 ? -5.961 19.688 -2.291 1 92.94 12 ASN B O 1
ATOM 817 N N . ASP B 1 13 ? -7.781 20.906 -2.098 1 93.12 13 ASP B N 1
ATOM 818 C CA . ASP B 1 13 ? -7.027 22.156 -2.018 1 93.12 13 ASP B CA 1
ATOM 819 C C . ASP B 1 13 ? -6.129 22.172 -0.785 1 93.12 13 ASP B C 1
ATOM 821 O O . ASP B 1 13 ? -5.141 22.906 -0.744 1 93.12 13 ASP B O 1
ATOM 825 N N . SER B 1 14 ? -6.461 21.406 0.253 1 91.44 14 SER B N 1
ATOM 826 C CA . SER B 1 14 ? -5.672 21.344 1.479 1 91.44 14 SER B CA 1
ATOM 827 C C . SER B 1 14 ? -4.652 20.219 1.426 1 91.44 14 SER B C 1
ATOM 829 O O . SER B 1 14 ? -4.09 19.828 2.453 1 91.44 14 SER B O 1
ATOM 831 N N . ASP B 1 15 ? -4.449 19.609 0.228 1 92.69 15 ASP B N 1
ATOM 832 C CA . ASP B 1 15 ? -3.455 18.562 -0.026 1 92.69 15 ASP B CA 1
ATOM 833 C C . ASP B 1 15 ? -3.832 17.266 0.677 1 92.69 15 ASP B C 1
ATOM 835 O O . ASP B 1 15 ? -2.957 16.516 1.123 1 92.69 15 ASP B O 1
ATOM 839 N N . ILE B 1 16 ? -5.164 17.125 0.863 1 89.81 16 ILE B N 1
ATOM 840 C CA . ILE B 1 16 ? -5.68 15.875 1.399 1 89.81 16 ILE B CA 1
ATOM 841 C C . ILE B 1 16 ? -6.059 14.938 0.252 1 89.81 16 ILE B C 1
ATOM 843 O O . ILE B 1 16 ? -6.875 15.289 -0.6 1 89.81 16 ILE B O 1
ATOM 847 N N . PRO B 1 17 ? -5.402 13.781 0.216 1 91 17 PRO B N 1
ATOM 848 C CA . PRO B 1 17 ? -5.727 12.859 -0.874 1 91 17 PRO B CA 1
ATOM 849 C C . PRO B 1 17 ? -7.18 12.391 -0.837 1 91 17 PRO B C 1
ATOM 851 O O . PRO B 1 17 ? -7.711 12.094 0.237 1 91 17 PRO B O 1
ATOM 854 N N . GLN B 1 18 ? -7.789 12.375 -1.963 1 90.19 18 GLN B N 1
ATOM 855 C CA . GLN B 1 18 ? -9.164 11.914 -2.102 1 90.19 18 GLN B CA 1
ATOM 856 C C . GLN B 1 18 ? -9.219 10.422 -2.418 1 90.19 18 GLN B C 1
ATOM 858 O O . GLN B 1 18 ? -9 10.016 -3.562 1 90.19 18 GLN B O 1
ATOM 863 N N . ILE B 1 19 ? -9.43 9.641 -1.333 1 87.75 19 ILE B N 1
ATOM 864 C CA . ILE B 1 19 ? -9.484 8.195 -1.47 1 87.75 19 ILE B CA 1
ATOM 865 C C . ILE B 1 19 ? -10.914 7.711 -1.235 1 87.75 19 ILE B C 1
ATOM 867 O O . ILE B 1 19 ? -11.492 7.949 -0.172 1 87.75 19 ILE B O 1
ATOM 871 N N . LYS B 1 20 ? -11.438 7.133 -2.195 1 80.06 20 LYS B N 1
ATOM 872 C CA . LYS B 1 20 ? -12.805 6.629 -2.096 1 80.06 20 LYS B CA 1
ATOM 873 C C . LYS B 1 20 ? -12.82 5.156 -1.694 1 80.06 20 LYS B C 1
ATOM 875 O O . LYS B 1 20 ? -12.094 4.34 -2.273 1 80.06 20 LYS B O 1
ATOM 880 N N . ILE B 1 21 ? -13.594 4.941 -0.763 1 75.12 21 ILE B N 1
ATOM 881 C CA . ILE B 1 21 ? -13.766 3.559 -0.331 1 75.12 21 ILE B CA 1
ATOM 882 C C . ILE B 1 21 ? -14.578 2.791 -1.372 1 75.12 21 ILE B C 1
ATOM 884 O O . ILE B 1 21 ? -15.586 3.293 -1.878 1 75.12 21 ILE B O 1
ATOM 888 N N . LYS B 1 22 ? -14 1.669 -1.702 1 77.12 22 LYS B N 1
ATOM 889 C CA . LYS B 1 22 ? -14.727 0.809 -2.629 1 77.12 22 LYS B CA 1
ATOM 890 C C . LYS B 1 22 ? -15.484 -0.285 -1.882 1 77.12 22 LYS B C 1
ATOM 892 O O . LYS B 1 22 ? -14.938 -0.923 -0.981 1 77.12 22 LYS B O 1
ATOM 897 N N . LYS B 1 23 ? -16.719 -0.419 -2.273 1 79.5 23 LYS B N 1
ATOM 898 C CA . LYS B 1 23 ? -17.516 -1.479 -1.668 1 79.5 23 LYS B CA 1
ATOM 899 C C . LYS B 1 23 ? -16.906 -2.852 -1.93 1 79.5 23 LYS B C 1
ATOM 901 O O . LYS B 1 23 ? -16.266 -3.061 -2.957 1 79.5 23 LYS B O 1
ATOM 906 N N . LYS B 1 24 ? -16.984 -3.771 -1.013 1 83.25 24 LYS B N 1
ATOM 907 C CA . LYS B 1 24 ? -16.547 -5.164 -1.11 1 83.25 24 LYS B CA 1
ATOM 908 C C . LYS B 1 24 ? -15.023 -5.266 -1.071 1 83.25 24 LYS B C 1
ATOM 910 O O . LYS B 1 24 ? -14.453 -6.266 -1.518 1 83.25 24 LYS B O 1
ATOM 915 N N . SER B 1 25 ? -14.406 -4.109 -0.694 1 86.25 25 SER B N 1
ATOM 916 C CA . SER B 1 25 ? -12.969 -4.188 -0.429 1 86.25 25 SER B CA 1
ATOM 917 C C . SER B 1 25 ? -12.688 -5.016 0.822 1 86.25 25 SER B C 1
ATOM 919 O O . SER B 1 25 ? -13.375 -4.875 1.835 1 86.25 25 SER B O 1
ATOM 921 N N . ASN B 1 26 ? -11.742 -5.879 0.635 1 83.56 26 ASN B N 1
ATOM 922 C CA . ASN B 1 26 ? -11.328 -6.699 1.768 1 83.56 26 ASN B CA 1
ATOM 923 C C . ASN B 1 26 ? -9.812 -6.668 1.95 1 83.56 26 ASN B C 1
ATOM 925 O O . ASN B 1 26 ? -9.062 -6.809 0.982 1 83.56 26 ASN B O 1
ATOM 929 N N . LEU B 1 27 ? -9.352 -6.402 3.176 1 85.19 27 LEU B N 1
ATOM 930 C CA . LEU B 1 27 ? -7.945 -6.379 3.562 1 85.19 27 LEU B CA 1
ATOM 931 C C . LEU B 1 27 ? -7.754 -6.965 4.957 1 85.19 27 LEU B C 1
ATOM 933 O O . LEU B 1 27 ? -8.508 -6.645 5.879 1 85.19 27 LEU B O 1
ATOM 937 N N . THR B 1 28 ? -6.797 -7.832 5.035 1 80.81 28 THR B N 1
ATOM 938 C CA . THR B 1 28 ? -6.453 -8.414 6.328 1 80.81 28 THR B CA 1
ATOM 939 C C . THR B 1 28 ? -4.949 -8.32 6.582 1 80.81 28 THR B C 1
ATOM 941 O O . THR B 1 28 ? -4.145 -8.539 5.676 1 80.81 28 THR B O 1
ATOM 944 N N . PHE B 1 29 ? -4.641 -7.93 7.758 1 79.19 29 PHE B N 1
ATOM 945 C CA . PHE B 1 29 ? -3.252 -7.93 8.203 1 79.19 29 PHE B CA 1
ATOM 946 C C . PHE B 1 29 ? -3.006 -9.055 9.203 1 79.19 29 PHE B C 1
ATOM 948 O O . PHE B 1 29 ? -3.674 -9.133 10.234 1 79.19 29 PHE B O 1
ATOM 955 N N . ASN B 1 30 ? -2.129 -9.891 8.797 1 76.12 30 ASN B N 1
ATOM 956 C CA . ASN B 1 30 ? -1.772 -11 9.672 1 76.12 30 ASN B CA 1
ATOM 957 C C . ASN B 1 30 ? -0.371 -10.828 10.258 1 76.12 30 ASN B C 1
ATOM 959 O O . ASN B 1 30 ? 0.562 -10.461 9.539 1 76.12 30 ASN B O 1
ATOM 963 N N . LEU B 1 31 ? -0.343 -10.867 11.531 1 71.62 31 LEU B N 1
ATOM 964 C CA . LEU B 1 31 ? 0.941 -10.836 12.227 1 71.62 31 LEU B CA 1
ATOM 965 C C . LEU B 1 31 ? 1.232 -12.18 12.891 1 71.62 31 LEU B C 1
ATOM 967 O O . LEU B 1 31 ? 0.451 -12.641 13.719 1 71.62 31 LEU B O 1
ATOM 971 N N . ASP B 1 32 ? 2.133 -12.812 12.164 1 66.5 32 ASP B N 1
ATOM 972 C CA . ASP B 1 32 ? 2.582 -14.031 12.828 1 66.5 32 ASP B CA 1
ATOM 973 C C . ASP B 1 32 ? 3.844 -13.781 13.648 1 66.5 32 ASP B C 1
ATOM 975 O O . ASP B 1 32 ? 4.855 -13.312 13.117 1 66.5 32 ASP B O 1
ATOM 979 N N . ASN B 1 33 ? 3.861 -14.203 14.891 1 64.31 33 ASN B N 1
ATOM 980 C CA . ASN B 1 33 ? 4.934 -14.109 15.875 1 64.31 33 ASN B CA 1
ATOM 981 C C . ASN B 1 33 ? 5.648 -12.766 15.797 1 64.31 33 ASN B C 1
ATOM 983 O O . ASN B 1 33 ? 6.859 -12.688 16.031 1 64.31 33 ASN B O 1
ATOM 987 N N . GLU B 1 34 ? 5.09 -11.75 15.492 1 58.31 34 GLU B N 1
ATOM 988 C CA . GLU B 1 34 ? 5.574 -10.367 15.453 1 58.31 34 GLU B CA 1
ATOM 989 C C . GLU B 1 34 ? 6.637 -10.188 14.375 1 58.31 34 GLU B C 1
ATOM 991 O O . GLU B 1 34 ? 7.121 -9.078 14.156 1 58.31 34 GLU B O 1
ATOM 996 N N . LYS B 1 35 ? 7.082 -11.305 13.672 1 65.5 35 LYS B N 1
ATOM 997 C CA . LYS B 1 35 ? 8.195 -11.18 12.734 1 65.5 35 LYS B CA 1
ATOM 998 C C . LYS B 1 35 ? 7.707 -11.305 11.289 1 65.5 35 L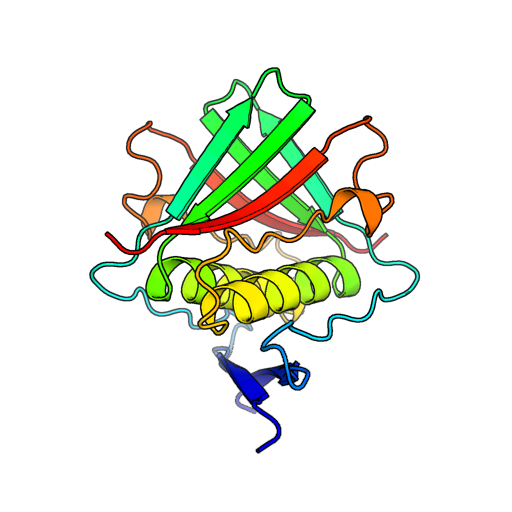YS B C 1
ATOM 1000 O O . LYS B 1 35 ? 8.422 -10.945 10.352 1 65.5 35 LYS B O 1
ATOM 1005 N N . ASN B 1 36 ? 6.461 -11.789 11.234 1 72.94 36 ASN B N 1
ATOM 1006 C CA . ASN B 1 36 ? 5.914 -11.961 9.898 1 72.94 36 ASN B CA 1
ATOM 1007 C C . ASN B 1 36 ? 4.633 -11.156 9.711 1 72.94 36 ASN B C 1
ATOM 1009 O O . ASN B 1 36 ? 3.648 -11.375 10.414 1 72.94 36 ASN B O 1
ATOM 1013 N N . ILE B 1 37 ? 4.734 -10.156 8.852 1 75.94 37 ILE B N 1
ATOM 1014 C CA . ILE B 1 37 ? 3.564 -9.352 8.523 1 75.94 37 ILE B CA 1
ATOM 1015 C C . ILE B 1 37 ? 3.039 -9.75 7.145 1 75.94 37 ILE B C 1
ATOM 1017 O O . ILE B 1 37 ? 3.801 -9.805 6.18 1 75.94 37 ILE B O 1
ATOM 1021 N N . GLU B 1 38 ? 1.82 -10.094 7.16 1 82.44 38 GLU B N 1
ATOM 1022 C CA . GLU B 1 38 ? 1.186 -10.414 5.887 1 82.44 38 GLU B CA 1
ATOM 1023 C C . GLU B 1 38 ? -0.026 -9.516 5.633 1 82.44 38 GLU B C 1
ATOM 1025 O O . GLU B 1 38 ? -0.898 -9.391 6.496 1 82.44 38 GLU B O 1
ATOM 1030 N N . ILE B 1 39 ? 0 -8.891 4.449 1 84.56 39 ILE B N 1
ATOM 1031 C CA . ILE B 1 39 ? -1.188 -8.195 3.971 1 84.56 39 ILE B CA 1
ATOM 1032 C C . ILE B 1 39 ? -1.938 -9.07 2.973 1 84.56 39 ILE B C 1
ATOM 1034 O O . ILE B 1 39 ? -1.38 -9.477 1.95 1 84.56 39 ILE B O 1
ATOM 1038 N N . VAL B 1 40 ? -3.15 -9.422 3.383 1 85.81 40 VAL B N 1
ATOM 1039 C CA . VAL B 1 40 ? -3.996 -10.227 2.506 1 85.81 40 VAL B CA 1
ATOM 1040 C C . VAL B 1 40 ? -5.238 -9.43 2.117 1 85.81 40 VAL B C 1
ATOM 1042 O O . VAL B 1 40 ? -5.875 -8.797 2.969 1 85.81 40 VAL B O 1
ATOM 1045 N N . GLY B 1 41 ? -5.535 -9.414 0.829 1 88.31 41 GLY B N 1
ATOM 1046 C CA . GLY B 1 41 ? -6.73 -8.703 0.392 1 88.31 41 GLY B CA 1
ATOM 1047 C C . GLY B 1 41 ? -7.176 -9.094 -1.004 1 88.31 41 GLY B C 1
ATOM 1048 O O . GLY B 1 41 ? -6.434 -9.742 -1.741 1 88.31 41 GLY B O 1
ATOM 1049 N N . ASN B 1 42 ? -8.508 -8.789 -1.285 1 89.44 42 ASN B N 1
ATOM 1050 C CA . ASN B 1 42 ? -8.922 -8.914 -2.678 1 89.44 42 ASN B CA 1
ATOM 1051 C C . ASN B 1 42 ? -8.43 -7.746 -3.521 1 89.44 42 ASN B C 1
ATOM 1053 O O . ASN B 1 42 ? -7.785 -6.828 -3.006 1 89.44 42 ASN B O 1
ATOM 1057 N N . ARG B 1 43 ? -8.703 -7.832 -4.766 1 92.62 43 ARG B N 1
ATOM 1058 C CA . ARG B 1 43 ? -8.219 -6.836 -5.715 1 92.62 43 ARG B CA 1
ATOM 1059 C C . ARG B 1 43 ? -8.602 -5.43 -5.273 1 92.62 43 ARG B C 1
ATOM 1061 O O . ARG B 1 43 ? -7.766 -4.527 -5.242 1 92.62 43 ARG B O 1
ATOM 1068 N N . LYS B 1 44 ? -9.836 -5.289 -4.875 1 89.62 44 LYS B N 1
ATOM 1069 C CA . LYS B 1 44 ? -10.352 -3.979 -4.488 1 89.62 44 LYS B CA 1
ATOM 1070 C C . LYS B 1 44 ? -9.648 -3.461 -3.234 1 89.62 44 LYS B C 1
ATOM 1072 O O . LYS B 1 44 ? -9.289 -2.285 -3.16 1 89.62 44 LYS B O 1
ATOM 1077 N N . GLY B 1 45 ? -9.43 -4.352 -2.295 1 89.5 45 GLY B N 1
ATOM 1078 C CA . GLY B 1 45 ? -8.789 -3.955 -1.052 1 89.5 45 GLY B CA 1
ATOM 1079 C C . GLY B 1 45 ? -7.324 -3.594 -1.228 1 89.5 45 GLY B C 1
ATOM 1080 O O . GLY B 1 45 ? -6.855 -2.604 -0.664 1 89.5 45 GLY B O 1
ATOM 1081 N N . LEU B 1 46 ? -6.652 -4.355 -1.991 1 91.31 46 LEU B N 1
ATOM 1082 C CA . LEU B 1 46 ? -5.238 -4.09 -2.242 1 91.31 46 LEU B CA 1
ATOM 1083 C C . LEU B 1 46 ? -5.055 -2.779 -2.994 1 91.31 46 LEU B C 1
ATOM 1085 O O . LEU B 1 46 ? -4.148 -2.004 -2.686 1 91.31 46 LEU B O 1
ATOM 1089 N N . LYS B 1 47 ? -5.918 -2.496 -3.922 1 93 47 LYS B N 1
ATOM 1090 C CA . LYS B 1 47 ? -5.844 -1.245 -4.668 1 93 47 LYS B CA 1
ATOM 1091 C C . LYS B 1 47 ? -6.156 -0.049 -3.773 1 93 47 LYS B C 1
ATOM 1093 O O . LYS B 1 47 ? -5.551 1.016 -3.92 1 93 47 LYS B O 1
ATOM 1098 N N . LEU B 1 48 ? -7.062 -0.3 -2.969 1 90.44 48 LEU B N 1
ATOM 1099 C CA . LEU B 1 48 ? -7.418 0.775 -2.049 1 90.44 48 LEU B CA 1
ATOM 1100 C C . LEU B 1 48 ? -6.238 1.139 -1.153 1 90.44 48 LEU B C 1
ATOM 1102 O O . LEU B 1 48 ? -5.938 2.318 -0.964 1 90.44 48 LEU B O 1
ATOM 1106 N N . LEU B 1 49 ? -5.602 0.156 -0.568 1 90.19 49 LEU B N 1
ATOM 1107 C CA . LEU B 1 49 ? -4.434 0.415 0.266 1 90.19 49 LEU B CA 1
ATOM 1108 C C . LEU B 1 49 ? -3.32 1.065 -0.547 1 90.19 49 LEU B C 1
ATOM 1110 O O . LEU B 1 49 ? -2.65 1.982 -0.068 1 90.19 49 LEU B O 1
ATOM 1114 N N . ALA B 1 50 ? -3.15 0.613 -1.706 1 93.62 50 ALA B N 1
ATOM 1115 C CA . ALA B 1 50 ? -2.152 1.218 -2.586 1 93.62 50 ALA B CA 1
ATOM 1116 C C . ALA B 1 50 ? -2.439 2.701 -2.803 1 93.62 50 ALA B C 1
ATOM 1118 O O . ALA B 1 50 ? -1.527 3.529 -2.748 1 93.62 50 ALA B O 1
ATOM 1119 N N . LYS B 1 51 ? -3.645 2.99 -3.012 1 93 51 LYS B N 1
ATOM 1120 C CA . LYS B 1 51 ? -4.043 4.379 -3.221 1 93 51 LYS B CA 1
ATOM 1121 C C . LYS B 1 51 ? -3.771 5.223 -1.979 1 93 51 LYS B C 1
ATOM 1123 O O . LYS B 1 51 ? -3.293 6.355 -2.084 1 93 51 LYS B O 1
ATOM 1128 N N . ALA B 1 52 ? -4.105 4.648 -0.896 1 91.62 52 ALA B N 1
ATOM 1129 C CA . ALA B 1 52 ? -3.871 5.367 0.354 1 91.62 52 ALA B CA 1
ATOM 1130 C C . ALA B 1 52 ? -2.385 5.652 0.555 1 91.62 52 ALA B C 1
ATOM 1132 O O . ALA B 1 52 ? -2.004 6.77 0.914 1 91.62 52 ALA B O 1
ATOM 1133 N N . LEU B 1 53 ? -1.612 4.668 0.313 1 93 53 LEU B N 1
ATOM 1134 C CA . LEU B 1 53 ? -0.167 4.809 0.452 1 93 53 LEU B CA 1
ATOM 1135 C C . LEU B 1 53 ? 0.371 5.867 -0.508 1 93 53 LEU B C 1
ATOM 1137 O O . LEU B 1 53 ? 1.175 6.715 -0.117 1 93 53 LEU B O 1
ATOM 1141 N N . LEU B 1 54 ? -0.06 5.852 -1.741 1 95.81 54 LEU B N 1
ATOM 1142 C CA . LEU B 1 54 ? 0.342 6.84 -2.736 1 95.81 54 LEU B CA 1
ATOM 1143 C C . LEU B 1 54 ? -0.076 8.242 -2.307 1 95.81 54 LEU B C 1
ATOM 1145 O O . LEU B 1 54 ? 0.685 9.203 -2.473 1 95.81 54 LEU B O 1
ATOM 1149 N N . GLY B 1 55 ? -1.221 8.281 -1.782 1 94.31 55 GLY B N 1
ATOM 1150 C CA . GLY B 1 55 ? -1.729 9.562 -1.325 1 94.31 55 GLY B CA 1
ATOM 1151 C C . GLY B 1 55 ? -0.897 10.172 -0.21 1 94.31 55 GLY B C 1
ATOM 1152 O O . GLY B 1 55 ? -0.56 11.352 -0.255 1 94.31 55 GLY B O 1
ATOM 1153 N N . VAL B 1 56 ? -0.607 9.367 0.745 1 93.69 56 VAL B N 1
ATOM 1154 C CA . VAL B 1 56 ? 0.202 9.852 1.856 1 93.69 56 VAL B CA 1
ATOM 1155 C C . VAL B 1 56 ? 1.6 10.219 1.359 1 93.69 56 VAL B C 1
ATOM 1157 O O . VAL B 1 56 ? 2.152 11.25 1.741 1 93.69 56 VAL B O 1
ATOM 1160 N N . ALA B 1 57 ? 2.131 9.43 0.54 1 94.44 57 ALA B N 1
ATOM 1161 C CA . ALA B 1 57 ? 3.457 9.672 -0.024 1 94.44 57 ALA B CA 1
ATOM 1162 C C . ALA B 1 57 ? 3.504 11 -0.773 1 94.44 57 ALA B C 1
ATOM 1164 O O . ALA B 1 57 ? 4.496 11.727 -0.699 1 94.44 57 ALA B O 1
ATOM 1165 N N . GLY B 1 58 ? 2.49 11.312 -1.458 1 94.62 58 GLY B N 1
ATOM 1166 C CA . GLY B 1 58 ? 2.482 12.461 -2.354 1 94.62 58 GLY B CA 1
ATOM 1167 C C . GLY B 1 58 ? 2.08 13.75 -1.668 1 94.62 58 GLY B C 1
ATOM 1168 O O . GLY B 1 58 ? 2.266 14.836 -2.221 1 94.62 58 GLY B O 1
ATOM 1169 N N . SER B 1 59 ? 1.482 13.586 -0.539 1 93.38 59 SER B N 1
ATOM 1170 C CA . SER B 1 59 ? 1.049 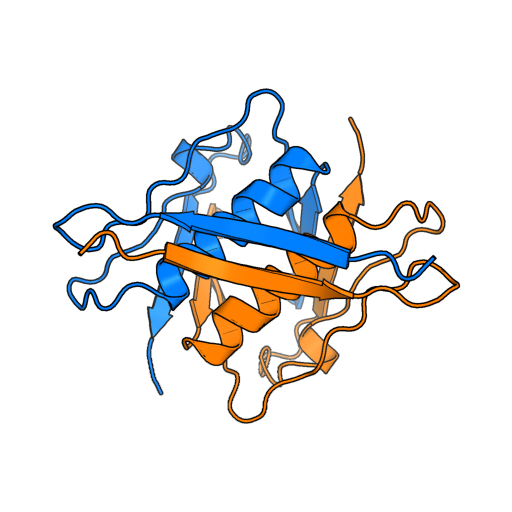14.781 0.179 1 93.38 59 SER B CA 1
ATOM 1171 C C . SER B 1 59 ? 2.24 15.578 0.704 1 93.38 59 SER B C 1
ATOM 1173 O O . SER B 1 59 ? 3.225 14.992 1.169 1 93.38 59 SER B O 1
ATOM 1175 N N . GLU B 1 60 ? 2.162 16.844 0.699 1 92.12 60 GLU B N 1
ATOM 1176 C CA . GLU B 1 60 ? 3.209 17.703 1.231 1 92.12 60 GLU B CA 1
ATOM 1177 C C . GLU B 1 60 ? 2.828 18.25 2.605 1 92.12 60 GLU B C 1
ATOM 1179 O O . GLU B 1 60 ? 3.51 19.125 3.143 1 92.12 60 GLU B O 1
ATOM 1184 N N . ARG B 1 61 ? 1.795 17.656 3.1 1 86.94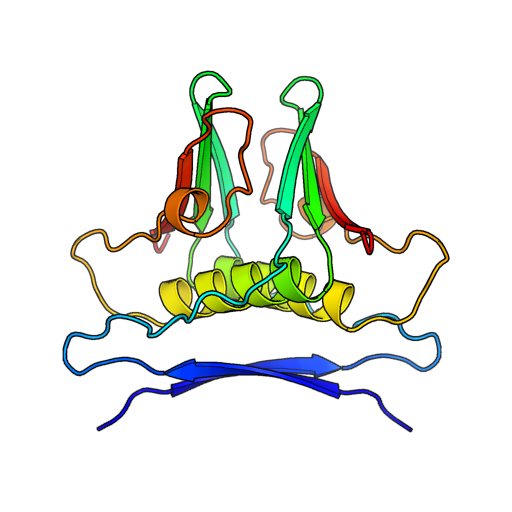 61 ARG B N 1
ATOM 1185 C CA . ARG B 1 61 ? 1.351 18.078 4.422 1 86.94 61 ARG B CA 1
ATOM 1186 C C . ARG B 1 61 ? 2.35 17.656 5.496 1 86.94 61 ARG B C 1
ATOM 1188 O O . ARG B 1 61 ? 2.9 16.562 5.445 1 86.94 61 ARG B O 1
ATOM 1195 N N . LYS B 1 62 ? 2.533 18.578 6.406 1 78.62 62 LYS B N 1
ATOM 1196 C CA . LYS B 1 62 ? 3.475 18.312 7.488 1 78.62 62 LYS B CA 1
ATOM 1197 C C . LYS B 1 62 ? 2.76 18.25 8.836 1 78.62 62 LYS B C 1
ATOM 1199 O O . LYS B 1 62 ? 3.402 18.234 9.891 1 78.62 62 LYS B O 1
ATOM 1204 N N . ASP B 1 63 ? 1.421 18.266 8.82 1 77.81 63 ASP B N 1
ATOM 1205 C CA . ASP B 1 63 ? 0.658 18.312 10.062 1 77.81 63 ASP B CA 1
ATOM 1206 C C . ASP B 1 63 ? 0.455 16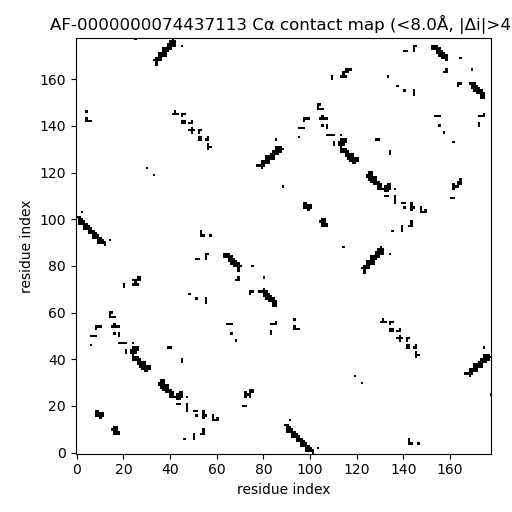.906 10.633 1 77.81 63 ASP B C 1
ATOM 1208 O O . ASP B 1 63 ? -0.468 16.672 11.414 1 77.81 63 ASP B O 1
ATOM 1212 N N . GLY B 1 64 ? 1.188 15.977 10.203 1 67.69 64 GLY B N 1
ATOM 1213 C CA . GLY B 1 64 ? 1.03 14.617 10.703 1 67.69 64 GLY B CA 1
ATOM 1214 C C . GLY B 1 64 ? -0.088 13.859 10.016 1 67.69 64 GLY B C 1
ATOM 1215 O O . GLY B 1 64 ? -0.592 12.867 10.547 1 67.69 64 GLY B O 1
ATOM 1216 N N . PHE B 1 65 ? -0.438 14.289 8.883 1 68.81 65 PHE B N 1
ATOM 1217 C CA . PHE B 1 65 ? -1.525 13.672 8.141 1 68.81 65 PHE B CA 1
ATOM 1218 C C . PHE B 1 65 ? -1.289 12.172 7.984 1 68.81 65 PHE B C 1
ATOM 1220 O O . PHE B 1 65 ? -0.16 11.734 7.75 1 68.81 65 PHE B O 1
ATOM 1227 N N . HIS B 1 66 ? -2.275 11.398 8.453 1 75.38 66 HIS B N 1
ATOM 1228 C CA . HIS B 1 66 ? -2.246 9.945 8.336 1 75.38 66 HIS B CA 1
ATOM 1229 C C . HIS B 1 66 ? -3.623 9.391 7.98 1 75.38 66 HIS B C 1
ATOM 1231 O O . HIS B 1 66 ? -4.625 10.109 8.078 1 75.38 66 HIS B O 1
ATOM 1237 N N . ILE B 1 67 ? -3.686 8.32 7.34 1 71.81 67 ILE B N 1
ATOM 1238 C CA . ILE B 1 67 ? -4.949 7.684 6.98 1 71.81 67 ILE B CA 1
ATOM 1239 C C . ILE B 1 67 ? -5.199 6.488 7.895 1 71.81 67 ILE B C 1
ATOM 1241 O O . ILE B 1 67 ? -4.289 5.691 8.148 1 71.81 67 ILE B O 1
ATOM 1245 N N . HIS B 1 68 ? -6.453 6.543 8.469 1 71.56 68 HIS B N 1
ATOM 1246 C CA . HIS B 1 68 ? -6.934 5.398 9.234 1 71.56 68 HIS B CA 1
ATOM 1247 C C . HIS B 1 68 ? -7.742 4.453 8.359 1 71.56 68 HIS B C 1
ATOM 1249 O O . HIS B 1 68 ? -8.898 4.738 8.023 1 71.56 68 HIS B O 1
ATOM 1255 N N . LEU B 1 69 ? -7.18 3.328 7.945 1 64.12 69 LEU B N 1
ATOM 1256 C CA . LEU B 1 69 ? -7.812 2.389 7.023 1 64.12 69 LEU B CA 1
ATOM 1257 C C . LEU B 1 69 ? -8.93 1.616 7.715 1 64.12 69 LEU B C 1
ATOM 1259 O O . LEU B 1 69 ? -9.859 1.146 7.059 1 64.12 69 LEU B O 1
ATOM 1263 N N . ASP B 1 70 ? -8.758 1.373 9.047 1 61.25 70 ASP B N 1
ATOM 1264 C CA . ASP B 1 70 ? -9.805 0.66 9.773 1 61.25 70 ASP B CA 1
ATOM 1265 C C . ASP B 1 70 ? -11.172 1.305 9.539 1 61.25 70 ASP B C 1
ATOM 1267 O O . ASP B 1 70 ? -12.203 0.64 9.641 1 61.25 70 ASP B O 1
ATOM 1271 N N . GLU B 1 71 ? -11.156 2.568 9.5 1 58.62 71 GLU B N 1
ATOM 1272 C CA . GLU B 1 71 ? -12.43 3.209 9.188 1 58.62 71 GLU B CA 1
ATOM 1273 C C . GLU B 1 71 ? -12.93 2.799 7.801 1 58.62 71 GLU B C 1
ATOM 1275 O O . GLU B 1 71 ? -14.133 2.855 7.527 1 58.62 71 GLU B O 1
ATOM 1280 N N . LEU B 1 72 ? -12.102 2.713 7.086 1 51.03 72 LEU B N 1
ATOM 1281 C CA . LEU B 1 72 ? -12.516 2.334 5.738 1 51.03 72 LEU B CA 1
ATOM 1282 C C . LEU B 1 72 ? -12.898 0.858 5.684 1 51.03 72 LEU B C 1
ATOM 1284 O O . LEU B 1 72 ? -13.898 0.495 5.062 1 51.03 72 LEU B O 1
ATOM 1288 N N . TYR B 1 73 ? -11.898 0.035 5.938 1 49.34 73 TYR B N 1
ATOM 1289 C CA . TYR B 1 73 ? -12.102 -1.358 5.562 1 49.34 73 TYR B CA 1
ATOM 1290 C C . TYR B 1 73 ? -12.508 -2.197 6.77 1 49.34 73 TYR B C 1
ATOM 1292 O O . TYR B 1 73 ? -12.055 -1.939 7.887 1 49.34 73 TYR B O 1
ATOM 1300 N N . GLU B 1 74 ? -13.867 -2.201 7.023 1 5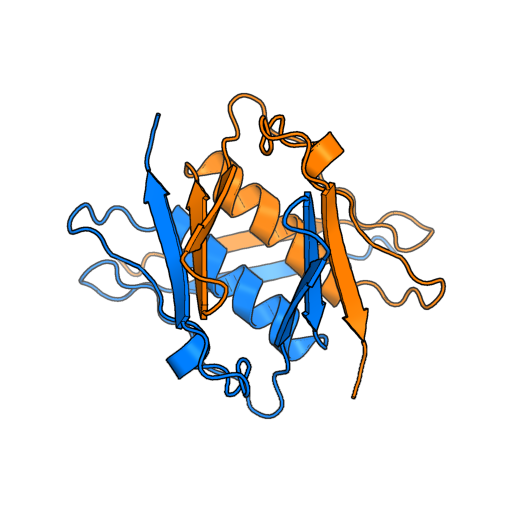1.41 74 GLU B N 1
ATOM 1301 C CA . GLU B 1 74 ? -14.141 -3.312 7.934 1 51.41 74 GLU B CA 1
ATOM 1302 C C . GLU B 1 74 ? -12.969 -4.293 7.973 1 51.41 74 GLU B C 1
ATOM 1304 O O . GLU B 1 74 ? -13.172 -5.508 7.945 1 51.41 74 GLU B O 1
ATOM 1309 N N . ILE B 1 75 ? -11.93 -3.828 7.438 1 47.94 75 ILE B N 1
ATOM 1310 C CA . ILE B 1 75 ? -10.766 -4.695 7.266 1 47.94 75 ILE B CA 1
ATOM 1311 C C . ILE B 1 75 ? -10.445 -5.391 8.586 1 47.94 75 ILE B C 1
ATOM 1313 O O . ILE B 1 75 ? -9.906 -6.5 8.602 1 47.94 75 ILE B O 1
ATOM 1317 N N . ASN B 1 76 ? -10.477 -4.586 9.633 1 50.19 76 ASN B N 1
ATOM 1318 C CA . ASN B 1 76 ? -10.016 -5.203 10.875 1 50.19 76 ASN B CA 1
ATOM 1319 C C . ASN B 1 76 ? -11.18 -5.562 11.789 1 50.19 76 ASN B C 1
ATOM 1321 O O . ASN B 1 76 ? -11.836 -4.676 12.336 1 50.19 76 ASN B O 1
ATOM 1325 N N . LYS B 1 77 ? -11.836 -6.602 11.289 1 51.03 77 LYS B N 1
ATOM 1326 C CA . LYS B 1 77 ? -12.773 -7.164 12.258 1 51.03 77 LYS B CA 1
ATOM 1327 C C . LYS B 1 77 ? -12.125 -7.293 13.633 1 51.03 77 LYS B C 1
ATOM 1329 O O . LYS B 1 77 ? -12.789 -7.633 14.617 1 51.03 77 LYS B O 1
ATOM 1334 N N . GLU B 1 78 ? -10.922 -7.156 13.578 1 53.28 78 GLU B N 1
ATOM 1335 C CA . GLU B 1 78 ? -10.258 -7.496 14.836 1 53.28 78 GLU B CA 1
ATOM 1336 C C . GLU B 1 78 ? -10.047 -6.258 15.703 1 53.28 78 GLU B C 1
ATOM 1338 O O . GLU B 1 78 ? -9.266 -6.281 16.656 1 53.28 78 GLU B O 1
ATOM 1343 N N . ASN B 1 79 ? -10.969 -5.191 15.406 1 60.41 79 ASN B N 1
ATOM 1344 C CA . ASN B 1 79 ? -10.812 -4.02 16.25 1 60.41 79 ASN B CA 1
ATOM 1345 C C . ASN B 1 79 ? -9.406 -3.43 16.141 1 60.41 79 ASN B C 1
ATOM 1347 O O . ASN B 1 79 ? -8.781 -3.092 17.141 1 60.41 79 ASN B O 1
ATOM 1351 N N . LYS B 1 80 ? -8.805 -3.561 15.016 1 63.62 80 LYS B N 1
ATOM 1352 C CA . LYS B 1 80 ? -7.465 -3 14.867 1 63.62 80 LYS B CA 1
ATOM 1353 C C . LYS B 1 80 ? -7.5 -1.689 14.086 1 63.62 80 LYS B C 1
ATOM 1355 O O . LYS B 1 80 ? -8.414 -1.456 13.297 1 63.62 80 LYS B O 1
ATOM 1360 N N . THR B 1 81 ? -6.656 -0.779 14.641 1 71.31 81 THR B N 1
ATOM 1361 C CA . THR B 1 81 ? -6.469 0.469 13.906 1 71.31 81 THR B CA 1
ATOM 1362 C C . THR B 1 81 ? -5.285 0.363 12.945 1 71.31 81 THR B C 1
ATOM 1364 O O . THR B 1 81 ? -4.281 -0.276 13.266 1 71.31 81 THR B O 1
ATOM 1367 N N . PHE B 1 82 ? -5.477 0.826 11.688 1 75.94 82 PHE B N 1
ATOM 1368 C CA . PHE B 1 82 ? -4.426 0.836 10.68 1 75.94 82 PHE B CA 1
ATOM 1369 C C . PHE B 1 82 ? -4.133 2.258 10.219 1 75.94 82 PHE B C 1
ATOM 1371 O O . PHE B 1 82 ? -5.023 2.955 9.734 1 75.94 82 PHE B O 1
ATOM 1378 N N . GLN B 1 83 ? -2.873 2.635 10.461 1 85.25 83 GLN B N 1
ATOM 1379 C CA . GLN B 1 83 ? -2.492 4 10.117 1 85.25 83 GLN B CA 1
ATOM 1380 C C . GLN B 1 83 ? -1.28 4.016 9.188 1 85.25 83 GLN B C 1
ATOM 1382 O O . GLN B 1 83 ? -0.373 3.191 9.328 1 85.25 83 GLN B O 1
ATOM 1387 N N . ILE B 1 84 ? -1.263 4.98 8.234 1 89.44 84 ILE B N 1
ATOM 1388 C CA . ILE B 1 84 ? -0.125 5.234 7.355 1 89.44 84 ILE B CA 1
ATOM 1389 C C . ILE B 1 84 ? 0.42 6.637 7.609 1 89.44 84 ILE B C 1
ATOM 1391 O O . ILE B 1 84 ? -0.342 7.605 7.664 1 89.44 84 ILE B O 1
ATOM 1395 N N . SER B 1 85 ? 1.696 6.746 7.82 1 89.69 85 SER B N 1
ATOM 1396 C CA . SER B 1 85 ? 2.334 8.039 8.039 1 89.69 85 SER B CA 1
ATOM 1397 C C . SER B 1 85 ? 3.605 8.18 7.207 1 89.69 85 SER B C 1
ATOM 1399 O O . SER B 1 85 ? 4.312 7.195 6.98 1 89.69 85 SER B O 1
ATOM 1401 N N . LYS B 1 86 ? 3.826 9.383 6.84 1 92.06 86 LYS B N 1
ATOM 1402 C CA . LYS B 1 86 ? 5.035 9.711 6.09 1 92.06 86 LYS B CA 1
ATOM 1403 C C . LYS B 1 86 ? 6.066 10.398 6.98 1 92.06 86 LYS B C 1
ATOM 1405 O O . LYS B 1 86 ? 5.746 11.359 7.688 1 92.06 86 LYS B O 1
ATOM 1410 N N . LYS B 1 87 ? 7.234 9.828 7 1 87.62 87 LYS B N 1
ATOM 1411 C CA . LYS B 1 87 ? 8.359 10.406 7.723 1 87.62 87 LYS B CA 1
ATOM 1412 C C . LYS B 1 87 ? 9.625 10.406 6.863 1 87.62 87 LYS B C 1
ATOM 1414 O O . LYS B 1 87 ? 10.164 9.352 6.543 1 87.62 87 LYS B O 1
ATOM 1419 N N . GLU B 1 88 ? 10.086 11.656 6.457 1 87.5 88 GLU B N 1
ATOM 1420 C CA . GLU B 1 88 ? 11.297 11.766 5.648 1 87.5 88 GLU B CA 1
ATOM 1421 C C . GLU B 1 88 ? 12.547 11.656 6.516 1 87.5 88 GLU B C 1
ATOM 1423 O O . GLU B 1 88 ? 12.578 12.172 7.637 1 87.5 88 GLU B O 1
ATOM 1428 N N . VAL B 1 89 ? 13.383 10.578 6.184 1 70.25 89 VAL B N 1
ATOM 1429 C CA . VAL B 1 89 ? 14.641 10.469 6.91 1 70.25 89 VAL B CA 1
ATOM 1430 C C . VAL B 1 89 ? 15.711 11.312 6.219 1 70.2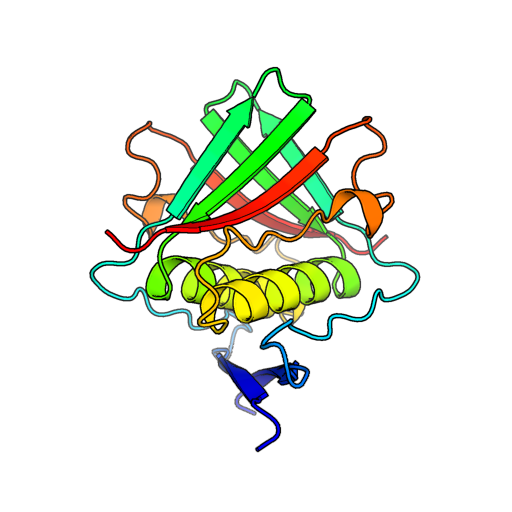5 89 VAL B C 1
ATOM 1432 O O . VAL B 1 89 ? 15.672 11.5 5 1 70.25 89 VAL B O 1
#

Radius of gyration: 15.09 Å; Cα contacts (8 Å, |Δi|>4): 422; chains: 2; bounding box: 35×43×46 Å

pLDDT: mean 80.32, std 14.18, range [47.47, 97.0]

Solvent-accessible surface area (backbone atoms only — not comparable to full-atom values): 9754 Å² total; per-residue (Å²): 128,84,49,69,50,76,50,72,28,42,30,48,97,85,47,46,55,60,78,75,86,59,86,89,38,33,41,39,78,43,70,48,90,85,31,32,41,33,42,37,16,16,48,59,20,26,40,46,52,17,42,52,32,40,28,53,36,67,35,82,65,81,84,69,66,58,50,61,47,32,80,68,30,77,34,37,80,72,71,28,46,32,38,41,39,65,48,82,128,130,83,51,70,50,76,49,72,30,42,29,48,96,84,46,45,53,60,78,76,82,59,87,89,37,34,40,37,79,42,70,48,90,87,30,32,40,32,42,36,18,17,48,58,20,25,41,46,52,17,41,50,31,40,26,52,36,68,33,81,65,81,84,69,65,60,49,59,49,34,76,65,28,78,31,38,80,73,72,29,47,33,37,40,40,64,49,83,128

Foldseek 3Di:
DPDDDDDDWDADPQLQTDQDFDPPWEWEWDQDPVPDTDIDTDPRNVNSVVRQQVSQVPGPDPPFDKDFCVVRHCNPCPPDTDIDTDDDD/DPDDDDDDWDADPQLQTDQDFDPPWEWEWDQDPVPDTDIDTDPRNVNSVVRQQVSQVPGPDPPFDKDWCVVRHCHPCVPDTDIDTDDDD